Protein AF-A0A564ZNN2-F1 (afdb_monomer_lite)

Organism: NCBI:txid2211376

Foldseek 3Di:
DPPVVVVVVVVVVVVVVVVVVVCVVVPPDQDDDDDVHDDDPDDPQDDFPDKDAPCPPQRLWMWTQHNNGIDIGRRND

Secondary structure (DSSP, 8-state):
--HHHHHHHHHHHHHHHHHHHHHHHT--PPP-PPTT-PPP---TTSSEEEEEE-TTT-TT-EEEEETTEEEEESS--

Sequence (77 aa):
MRHRISCQAWCVTVGMALVSVLLWAGGQGVAHAGVNTWTSNGPWGGPVWTLAVDASTTPNTLYAGTSGGVFKSTNGG

pLDDT: mean 79.38, std 13.52, range [47.28, 95.25]

Radius of gyration: 21.99 Å; chains: 1; bounding box: 26×71×30 Å

Structure (mmCIF, N/CA/C/O backbone):
data_AF-A0A564ZNN2-F1
#
_entry.id   AF-A0A564ZNN2-F1
#
loop_
_atom_site.group_PDB
_atom_site.id
_atom_site.type_symbol
_atom_site.label_atom_id
_atom_site.label_alt_id
_atom_site.label_comp_id
_atom_site.label_asym_id
_atom_site.label_entity_id
_atom_site.label_seq_id
_atom_site.pdbx_PDB_ins_code
_atom_site.Cartn_x
_atom_site.Cartn_y
_atom_site.Cartn_z
_atom_site.occupancy
_atom_site.B_iso_or_equiv
_atom_site.auth_seq_id
_atom_site.auth_comp_id
_atom_site.auth_asym_id
_atom_site.auth_atom_id
_atom_site.pdbx_PDB_model_num
ATOM 1 N N . MET A 1 1 ? 3.533 58.730 0.903 1.00 50.38 1 MET A N 1
ATOM 2 C CA . MET A 1 1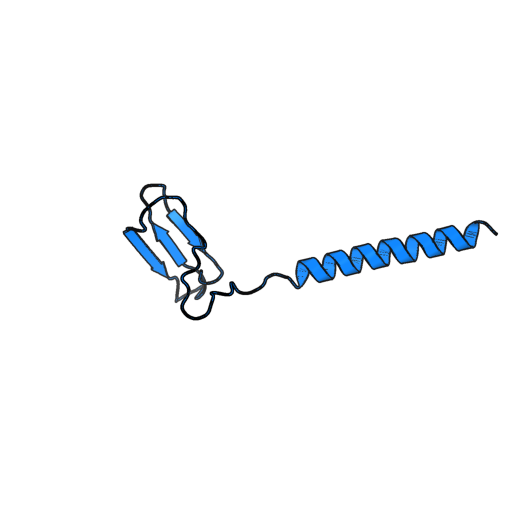 ? 2.750 57.754 0.100 1.00 50.38 1 MET A CA 1
ATOM 3 C C . MET A 1 1 ? 3.337 56.327 0.062 1.00 50.38 1 MET A C 1
ATOM 5 O O . MET A 1 1 ? 2.706 55.459 -0.519 1.00 50.38 1 MET A O 1
ATOM 9 N N . ARG A 1 2 ? 4.484 56.028 0.704 1.00 52.84 2 ARG A N 1
ATOM 10 C CA . ARG A 1 2 ? 5.131 54.692 0.663 1.00 52.84 2 ARG A CA 1
ATOM 11 C C . ARG A 1 2 ? 4.663 53.697 1.745 1.00 52.84 2 ARG A C 1
ATOM 13 O O . ARG A 1 2 ? 4.775 52.496 1.544 1.00 52.84 2 ARG A O 1
ATOM 20 N N . HIS A 1 3 ? 4.068 54.169 2.845 1.00 47.28 3 HIS A N 1
ATOM 21 C CA . HIS A 1 3 ? 3.624 53.299 3.950 1.00 47.28 3 HIS A CA 1
ATOM 22 C C . HIS A 1 3 ? 2.356 52.478 3.652 1.00 47.28 3 HIS A C 1
ATOM 24 O O . HIS A 1 3 ? 2.162 51.421 4.240 1.00 47.28 3 HIS A O 1
ATOM 30 N N . ARG A 1 4 ? 1.504 52.921 2.717 1.00 53.09 4 ARG A N 1
ATOM 31 C CA . ARG A 1 4 ? 0.238 52.230 2.403 1.00 53.09 4 ARG A CA 1
ATOM 32 C C . ARG A 1 4 ? 0.426 51.017 1.475 1.00 53.09 4 ARG A C 1
ATOM 34 O O . ARG A 1 4 ? -0.280 50.030 1.622 1.00 53.09 4 ARG A O 1
ATOM 41 N N . ILE A 1 5 ? 1.425 51.049 0.587 1.00 56.34 5 ILE A N 1
ATOM 42 C CA . ILE A 1 5 ? 1.707 49.979 -0.393 1.00 56.34 5 ILE A CA 1
ATOM 43 C C . ILE A 1 5 ? 2.328 48.747 0.286 1.00 56.34 5 ILE A C 1
ATOM 45 O O . ILE A 1 5 ? 2.004 47.617 -0.065 1.00 56.34 5 ILE A O 1
ATOM 49 N N . SER A 1 6 ? 3.162 48.953 1.311 1.00 60.06 6 SER A N 1
ATOM 50 C CA . SER A 1 6 ? 3.802 47.856 2.052 1.00 60.06 6 SER A CA 1
ATOM 51 C C . SER A 1 6 ? 2.819 47.062 2.919 1.00 60.06 6 SER A C 1
ATOM 53 O O . SER A 1 6 ? 2.990 45.859 3.076 1.00 60.06 6 SER A O 1
ATOM 55 N N . CYS A 1 7 ? 1.788 47.715 3.462 1.00 51.44 7 CYS A N 1
ATOM 56 C CA . CYS A 1 7 ? 0.753 47.058 4.265 1.00 51.44 7 CYS A CA 1
ATOM 57 C C . CYS A 1 7 ? -0.225 46.263 3.375 1.00 51.44 7 CYS A C 1
ATOM 59 O O . CYS A 1 7 ? -0.584 45.132 3.699 1.00 51.44 7 CYS A O 1
ATOM 61 N N . GLN A 1 8 ? -0.564 46.814 2.200 1.00 54.22 8 GLN A N 1
ATOM 62 C CA . GLN A 1 8 ? -1.358 46.142 1.163 1.00 54.22 8 GLN A CA 1
ATOM 63 C C . GLN A 1 8 ? -0.644 44.887 0.631 1.00 54.22 8 GLN A C 1
ATOM 65 O O . GLN A 1 8 ? -1.256 43.829 0.524 1.00 54.22 8 GLN A O 1
ATOM 70 N N . ALA A 1 9 ? 0.658 44.986 0.342 1.00 55.84 9 ALA A N 1
ATOM 71 C CA . ALA A 1 9 ? 1.456 43.867 -0.155 1.00 55.84 9 ALA A CA 1
ATOM 72 C C . ALA A 1 9 ? 1.588 42.734 0.876 1.00 55.84 9 ALA A C 1
ATOM 74 O O . ALA A 1 9 ? 1.482 41.570 0.505 1.00 55.84 9 ALA A O 1
ATOM 75 N N . TRP A 1 10 ? 1.746 43.066 2.164 1.00 54.66 10 TRP A N 1
ATOM 76 C CA . TRP A 1 10 ? 1.791 42.086 3.256 1.00 54.66 10 TRP A CA 1
ATOM 77 C C . TRP A 1 10 ? 0.449 41.379 3.491 1.00 54.66 10 TRP A C 1
ATOM 79 O O . TRP A 1 10 ? 0.422 40.169 3.693 1.00 54.66 10 TRP A O 1
ATOM 89 N N . CYS A 1 11 ? -0.675 42.100 3.422 1.00 60.19 11 CYS A N 1
ATOM 90 C CA . CYS A 1 11 ? -1.997 41.474 3.535 1.00 60.19 11 CYS A CA 1
ATOM 91 C C . CYS A 1 11 ? -2.271 40.502 2.378 1.00 60.19 11 CYS A C 1
ATOM 93 O O . CYS A 1 11 ? -2.838 39.432 2.587 1.00 60.19 11 CYS A O 1
ATOM 95 N N . VAL A 1 12 ? -1.840 40.852 1.164 1.00 67.88 12 VAL A N 1
ATOM 96 C CA . VAL A 1 12 ? -2.044 40.026 -0.033 1.00 67.88 12 VAL A CA 1
ATOM 97 C C . VAL A 1 12 ? -1.164 38.771 -0.012 1.00 67.88 12 VAL A C 1
ATOM 99 O O . VAL A 1 12 ? -1.645 37.694 -0.354 1.00 67.88 12 VAL A O 1
ATOM 102 N N . THR A 1 13 ? 0.094 38.858 0.431 1.00 71.25 13 THR A N 1
ATOM 103 C CA . THR A 1 13 ? 0.979 37.683 0.519 1.00 71.25 13 THR A CA 1
ATOM 104 C C . THR A 1 13 ? 0.572 36.722 1.632 1.00 71.25 13 THR A C 1
ATOM 106 O O . THR A 1 13 ? 0.556 35.515 1.402 1.00 71.25 13 THR A O 1
ATOM 109 N N . VAL A 1 14 ? 0.179 37.231 2.804 1.00 78.81 14 VAL A N 1
ATOM 110 C CA . VAL A 1 14 ? -0.354 36.397 3.896 1.00 78.81 14 VAL A CA 1
ATOM 111 C C . VAL A 1 14 ? -1.668 35.735 3.473 1.00 78.81 14 VAL A C 1
ATOM 113 O O . VAL A 1 14 ? -1.846 34.537 3.684 1.00 78.81 14 VAL A O 1
ATOM 116 N N . GLY A 1 15 ? -2.557 36.476 2.804 1.00 76.88 15 GLY A N 1
ATOM 117 C CA . GLY A 1 15 ? -3.795 35.929 2.249 1.00 76.88 15 GLY A CA 1
ATOM 118 C C . GLY A 1 15 ? -3.547 34.813 1.230 1.00 76.88 15 GLY A C 1
ATOM 119 O O . GLY A 1 15 ? -4.146 33.746 1.333 1.00 76.88 15 GLY A O 1
ATOM 120 N N . MET A 1 16 ? -2.615 35.006 0.291 1.00 80.69 16 MET A N 1
ATOM 121 C CA . MET A 1 16 ? -2.255 33.976 -0.693 1.00 80.69 16 MET A CA 1
ATOM 122 C C . MET A 1 16 ? -1.599 32.743 -0.059 1.00 80.69 16 MET A C 1
ATOM 124 O O . MET A 1 16 ? -1.883 31.619 -0.478 1.00 80.69 16 MET A O 1
ATOM 128 N N . ALA A 1 17 ? -0.766 32.925 0.969 1.00 83.19 17 ALA A N 1
ATOM 129 C CA . ALA A 1 17 ? -0.169 31.814 1.705 1.00 83.19 17 ALA A CA 1
ATOM 130 C C . ALA A 1 17 ? -1.240 30.967 2.414 1.00 83.19 17 ALA A C 1
ATOM 132 O O . ALA A 1 17 ? -1.216 29.742 2.315 1.00 83.19 17 ALA A O 1
ATOM 133 N N . LEU A 1 18 ? -2.229 31.602 3.052 1.00 83.12 18 LEU A N 1
ATOM 134 C CA . LEU A 1 18 ? -3.335 30.903 3.713 1.00 83.12 18 LEU A CA 1
ATOM 135 C C . LEU A 1 18 ? -4.231 30.155 2.722 1.00 83.12 18 LEU A C 1
ATOM 137 O O . LEU A 1 18 ? -4.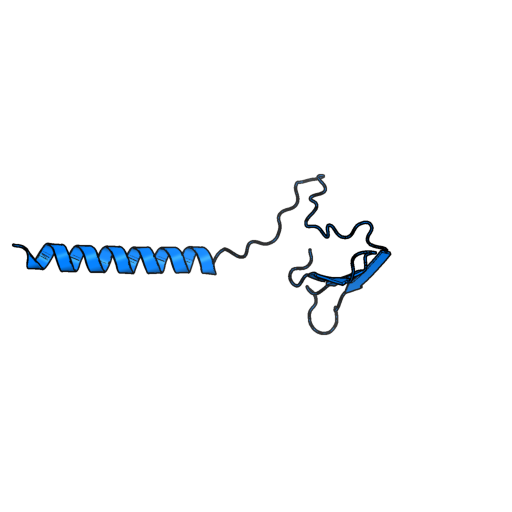590 29.008 2.974 1.00 83.12 18 LEU A O 1
ATOM 141 N N . VAL A 1 19 ? -4.546 30.763 1.575 1.00 85.12 19 VAL A N 1
ATOM 142 C CA . VAL A 1 19 ? -5.306 30.096 0.505 1.00 85.12 19 VAL A CA 1
ATOM 143 C C . VAL A 1 19 ? -4.546 28.877 -0.018 1.00 85.12 19 VAL A C 1
ATOM 145 O O . VAL A 1 19 ? -5.134 27.814 -0.178 1.00 85.12 19 VAL A O 1
ATOM 148 N N . SER A 1 20 ? -3.231 28.987 -0.205 1.00 79.75 20 SER A N 1
ATOM 149 C CA . SER A 1 20 ? -2.392 27.869 -0.658 1.00 79.75 20 SER A CA 1
ATOM 150 C C . SER A 1 20 ? -2.373 26.713 0.352 1.00 79.75 20 SER A C 1
ATOM 152 O O . SER A 1 20 ? -2.477 25.551 -0.035 1.00 79.75 20 SER A O 1
ATOM 154 N N . VAL A 1 21 ? -2.308 27.024 1.651 1.00 84.19 21 VAL A N 1
ATOM 155 C CA . VAL A 1 21 ? -2.378 26.027 2.734 1.00 84.19 21 VAL A CA 1
ATOM 156 C C . VAL A 1 21 ? -3.757 25.367 2.799 1.00 84.19 21 VAL A C 1
ATOM 158 O O . VAL A 1 21 ? -3.840 24.150 2.944 1.00 84.19 21 VAL A O 1
ATOM 161 N N . LEU A 1 22 ? -4.837 26.136 2.643 1.00 81.00 22 LEU A N 1
ATOM 162 C CA . LEU A 1 22 ? -6.206 25.612 2.618 1.00 81.00 22 LEU A CA 1
ATOM 163 C C . LEU A 1 22 ? -6.442 24.681 1.422 1.00 81.00 22 LEU A C 1
ATOM 165 O O . LEU A 1 22 ? -7.041 23.619 1.583 1.00 81.00 22 LEU A O 1
ATOM 169 N N . LEU A 1 23 ? -5.929 25.042 0.243 1.00 77.81 23 LEU A N 1
ATOM 170 C CA . LEU A 1 23 ? -6.014 24.209 -0.959 1.00 77.81 23 LEU A CA 1
ATOM 171 C C . LEU A 1 23 ? -5.234 22.895 -0.805 1.00 77.81 23 LEU A C 1
ATOM 173 O O . LEU A 1 23 ? -5.703 21.852 -1.250 1.00 77.81 23 LEU A O 1
ATOM 177 N N . TRP A 1 24 ? -4.076 22.922 -0.142 1.00 75.12 24 TRP A N 1
ATOM 178 C CA . TRP A 1 24 ? -3.294 21.713 0.125 1.00 75.12 24 TRP A CA 1
ATOM 179 C C . TRP A 1 24 ? -3.945 20.814 1.191 1.00 75.12 24 TRP A C 1
ATOM 181 O O . TRP A 1 24 ? -4.042 19.600 1.006 1.00 75.12 24 TRP A O 1
ATOM 191 N N . ALA A 1 25 ? -4.456 21.403 2.278 1.00 74.62 25 ALA A N 1
ATOM 192 C CA . ALA A 1 25 ? -5.111 20.671 3.364 1.00 74.62 25 ALA A CA 1
ATOM 193 C C . ALA A 1 25 ? -6.461 20.051 2.952 1.00 74.62 25 ALA A C 1
ATOM 195 O O . ALA A 1 25 ? -6.833 19.002 3.471 1.00 74.62 25 ALA A O 1
ATOM 196 N N . GLY A 1 26 ? -7.182 20.661 2.006 1.00 71.38 26 GLY A N 1
ATOM 197 C CA . GLY A 1 26 ? -8.446 20.131 1.479 1.00 71.38 26 GLY A CA 1
ATOM 198 C C . GLY A 1 26 ? -8.301 19.077 0.373 1.00 71.38 26 GLY A C 1
ATOM 199 O O . GLY A 1 26 ? -9.303 18.515 -0.059 1.00 71.38 26 GLY A O 1
ATOM 200 N N . GLY A 1 27 ? -7.080 18.816 -0.110 1.00 61.50 27 GLY A N 1
ATOM 201 C CA . GLY A 1 27 ? -6.825 18.105 -1.368 1.00 61.50 27 GLY A CA 1
ATOM 202 C C . GLY A 1 27 ? -6.506 16.610 -1.274 1.00 61.50 27 GLY A C 1
ATOM 203 O O . GLY A 1 27 ? -6.000 16.054 -2.246 1.00 61.50 27 GLY A O 1
ATOM 204 N N . GLN A 1 28 ? -6.757 15.936 -0.149 1.00 61.62 28 GLN A N 1
ATOM 205 C CA . GLN A 1 28 ? -6.552 14.481 -0.062 1.00 61.62 28 GLN A CA 1
ATOM 206 C C . GLN A 1 28 ? -7.741 13.755 -0.718 1.00 61.62 28 GLN A C 1
ATOM 208 O O . GLN A 1 28 ? -8.644 13.257 -0.049 1.00 61.62 28 GLN A O 1
ATOM 213 N N . GLY A 1 29 ? -7.784 13.788 -2.052 1.00 61.47 29 GLY A N 1
ATOM 214 C CA . GLY A 1 29 ? -8.840 13.184 -2.859 1.00 61.47 29 GLY A CA 1
ATOM 215 C C . GLY A 1 29 ? -8.801 11.659 -2.808 1.00 61.47 29 GLY A C 1
ATOM 216 O O . GLY A 1 29 ? -7.742 11.043 -2.920 1.00 61.47 29 GLY A O 1
ATOM 217 N N . VAL A 1 30 ? -9.976 11.052 -2.659 1.00 67.06 30 VAL A N 1
ATOM 218 C CA . VAL A 1 30 ? -10.183 9.610 -2.840 1.00 67.06 30 VAL A CA 1
ATOM 219 C C . VAL A 1 30 ? -9.701 9.227 -4.244 1.00 67.06 30 VAL A C 1
ATOM 221 O O . VAL A 1 30 ? -10.018 9.935 -5.203 1.00 67.06 30 VAL A O 1
ATOM 224 N N . ALA A 1 31 ? -8.942 8.137 -4.383 1.00 65.12 31 ALA A N 1
ATOM 225 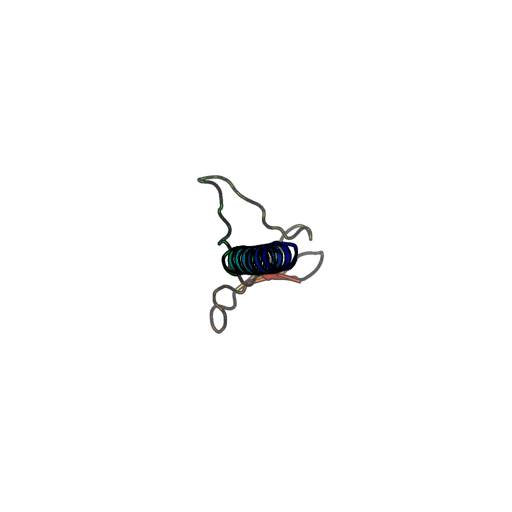C CA . ALA A 1 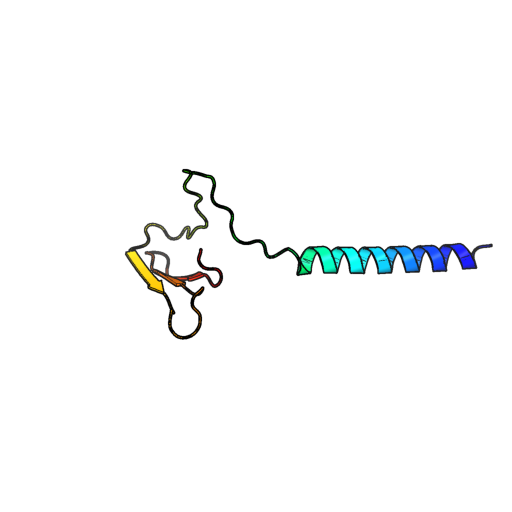31 ? -8.489 7.681 -5.694 1.00 65.12 31 ALA A CA 1
ATOM 226 C C . ALA A 1 31 ? -9.707 7.441 -6.609 1.00 65.12 31 ALA A C 1
ATOM 228 O O . ALA A 1 31 ? -10.629 6.706 -6.258 1.00 65.12 31 ALA A O 1
ATOM 229 N N . HIS A 1 32 ? -9.749 8.103 -7.769 1.00 72.12 32 HIS A N 1
ATOM 230 C CA . HIS A 1 32 ? -10.785 7.887 -8.780 1.00 72.12 32 HIS A CA 1
ATOM 231 C C . HIS A 1 32 ? -10.295 6.856 -9.796 1.00 72.12 32 HIS A C 1
ATOM 233 O O . HIS A 1 32 ? -9.356 7.110 -10.551 1.00 72.12 32 HIS A O 1
ATOM 239 N N . ALA A 1 33 ? -10.948 5.696 -9.832 1.00 72.88 33 ALA A N 1
ATOM 240 C CA . ALA A 1 33 ? -10.808 4.756 -10.936 1.00 72.88 33 ALA A CA 1
ATOM 241 C C . ALA A 1 33 ? -11.718 5.180 -12.103 1.00 72.88 33 ALA A C 1
ATOM 243 O O . ALA A 1 33 ? -12.807 5.720 -11.893 1.00 72.88 33 ALA A O 1
ATOM 244 N N . GLY A 1 34 ? -11.277 4.948 -13.342 1.00 78.38 34 GLY A N 1
ATOM 245 C CA . GLY A 1 34 ? -12.118 5.169 -14.520 1.00 78.38 34 GLY A CA 1
ATOM 246 C C . GLY A 1 34 ? -13.255 4.144 -14.589 1.00 78.38 34 GLY A C 1
ATOM 247 O O . GLY A 1 34 ? -13.093 2.997 -14.173 1.00 78.38 34 GLY A O 1
ATOM 248 N N . VAL A 1 35 ? -14.409 4.528 -15.144 1.00 84.06 35 VAL A N 1
ATOM 249 C CA . VAL A 1 35 ? -15.521 3.588 -15.365 1.00 84.06 35 VAL A CA 1
ATOM 250 C C . VAL A 1 35 ? -15.053 2.478 -16.308 1.00 84.06 35 VAL A C 1
ATOM 252 O O . VAL A 1 35 ? -14.643 2.762 -17.430 1.00 84.06 35 VAL A O 1
ATOM 255 N N . ASN A 1 36 ? -15.119 1.223 -15.853 1.00 84.12 36 ASN A N 1
ATOM 256 C CA . ASN A 1 36 ? -14.636 0.034 -16.571 1.00 84.12 36 ASN A CA 1
ATOM 257 C C . ASN A 1 36 ? -13.136 0.050 -16.937 1.00 84.12 36 ASN A C 1
ATOM 259 O O . ASN A 1 36 ? -12.723 -0.697 -17.823 1.00 84.12 36 ASN A O 1
ATOM 263 N N . THR A 1 37 ? -12.312 0.852 -16.251 1.00 85.94 37 THR A N 1
ATOM 264 C CA . THR A 1 37 ? -10.864 0.931 -16.505 1.00 85.94 37 THR A CA 1
ATOM 265 C C . THR A 1 37 ? -10.076 0.620 -15.240 1.00 85.94 37 THR A C 1
ATOM 267 O O . THR A 1 37 ? -10.246 1.273 -14.213 1.00 85.94 37 THR A O 1
ATOM 270 N N . TRP A 1 38 ? -9.166 -0.351 -15.326 1.00 80.94 38 TRP A N 1
ATOM 271 C CA . TRP A 1 38 ? -8.223 -0.648 -14.251 1.00 80.94 38 TRP A CA 1
ATOM 272 C C . TRP A 1 38 ? -7.158 0.448 -14.156 1.00 80.94 38 TRP A C 1
ATOM 274 O O . TRP A 1 38 ? -6.366 0.627 -15.082 1.00 80.94 38 TRP A O 1
ATOM 284 N N . THR A 1 39 ? -7.115 1.154 -13.027 1.00 78.75 39 THR A N 1
ATOM 285 C CA . THR A 1 39 ? -6.033 2.092 -12.699 1.00 78.75 39 THR A CA 1
ATOM 286 C C . THR A 1 39 ? -5.062 1.411 -11.741 1.00 78.75 39 THR A C 1
ATOM 288 O O . THR A 1 39 ? -5.464 0.943 -10.678 1.00 78.75 39 THR A O 1
ATOM 291 N N . SER A 1 40 ? -3.782 1.341 -12.111 1.00 79.44 40 SER A N 1
ATOM 292 C CA . SER A 1 40 ? -2.739 0.813 -11.227 1.00 79.44 40 SER A CA 1
ATOM 293 C C . SER A 1 40 ? -2.210 1.920 -10.313 1.00 79.44 40 SER A C 1
ATOM 295 O O . SER A 1 40 ? -1.616 2.879 -10.802 1.00 79.44 40 SER A O 1
ATOM 297 N N . ASN A 1 41 ? -2.379 1.764 -8.996 1.00 79.06 41 ASN A N 1
ATOM 298 C CA . ASN A 1 41 ? -1.806 2.648 -7.968 1.00 79.06 41 ASN A CA 1
ATOM 299 C C . ASN A 1 41 ? -0.490 2.086 -7.375 1.00 79.06 41 ASN A C 1
ATOM 301 O O . ASN A 1 41 ? -0.018 2.540 -6.333 1.00 79.06 41 ASN A O 1
ATOM 305 N N . GLY A 1 42 ? 0.120 1.097 -8.042 1.00 76.12 42 GLY A N 1
ATOM 306 C CA . GLY A 1 42 ? 1.237 0.300 -7.517 1.00 76.12 42 GLY A CA 1
ATOM 307 C C . GLY A 1 42 ? 0.765 -0.966 -6.777 1.00 76.12 42 GLY A C 1
ATOM 308 O O . GLY A 1 42 ? -0.434 -1.245 -6.767 1.00 76.12 42 GLY A O 1
ATOM 309 N N . PRO A 1 43 ? 1.668 -1.757 -6.156 1.00 75.19 43 PRO A N 1
ATOM 310 C CA . PRO A 1 43 ? 3.110 -1.542 -5.997 1.00 75.19 43 PRO A CA 1
ATOM 311 C C . PRO A 1 43 ? 3.959 -2.004 -7.195 1.00 75.19 43 PRO A C 1
ATOM 313 O O . PRO A 1 43 ? 3.656 -2.989 -7.859 1.00 75.19 43 PRO A O 1
ATOM 316 N N . TRP A 1 44 ? 5.099 -1.342 -7.420 1.00 81.25 44 TRP A N 1
ATOM 317 C CA . TRP A 1 44 ? 6.073 -1.701 -8.470 1.00 81.25 44 TRP A CA 1
ATOM 318 C C . TRP A 1 44 ? 6.919 -2.948 -8.140 1.00 81.25 44 TRP A C 1
ATOM 320 O O . TRP A 1 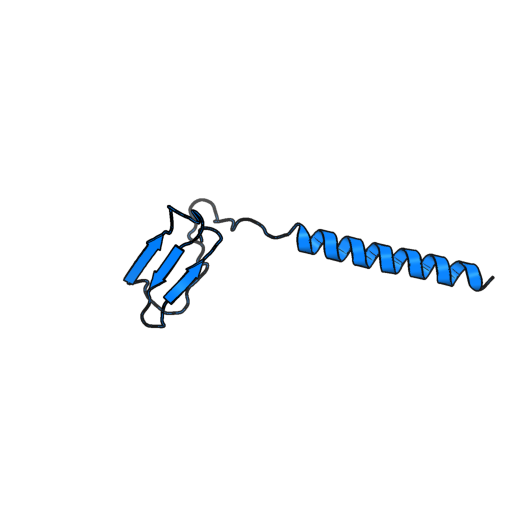44 ? 7.786 -3.328 -8.921 1.00 81.25 44 TRP A O 1
ATOM 330 N N . GLY A 1 45 ? 6.683 -3.588 -6.988 1.00 78.94 45 GLY A N 1
ATOM 331 C CA . GLY A 1 45 ? 7.447 -4.736 -6.474 1.00 78.94 45 GLY A CA 1
ATOM 332 C C . GLY A 1 45 ? 7.209 -6.068 -7.199 1.00 78.94 45 GLY A C 1
ATOM 333 O O . GLY A 1 45 ? 7.730 -7.095 -6.758 1.00 78.94 45 GLY A O 1
ATOM 334 N N . GLY A 1 46 ? 6.434 -6.054 -8.288 1.00 85.75 46 GLY A N 1
ATOM 335 C CA . GLY A 1 46 ? 6.044 -7.233 -9.056 1.00 85.75 46 GLY A CA 1
ATOM 336 C C . GLY A 1 46 ? 4.676 -7.788 -8.640 1.00 85.75 46 GLY A C 1
ATOM 337 O O . GLY A 1 46 ? 3.879 -7.068 -8.035 1.00 85.75 46 GLY A O 1
ATOM 338 N N . PRO A 1 47 ? 4.378 -9.055 -8.978 1.00 89.00 47 PRO A N 1
ATOM 339 C CA . PRO A 1 47 ? 3.113 -9.691 -8.629 1.00 89.00 47 PRO A CA 1
ATOM 340 C C . PRO A 1 47 ? 2.828 -9.624 -7.124 1.00 89.00 47 PRO A C 1
ATOM 342 O O . PRO A 1 47 ? 3.715 -9.852 -6.295 1.00 89.00 47 PRO A O 1
ATOM 345 N N . VAL A 1 48 ? 1.574 -9.331 -6.780 1.00 92.06 48 VAL A N 1
ATOM 346 C CA . VAL A 1 48 ? 1.081 -9.411 -5.403 1.00 92.06 48 VAL A CA 1
ATOM 347 C C . VAL A 1 48 ? 0.696 -10.860 -5.127 1.00 92.06 48 VAL A C 1
ATOM 349 O O . VAL A 1 48 ? -0.210 -11.397 -5.760 1.00 92.06 48 VAL A O 1
ATOM 352 N N . TRP A 1 49 ? 1.392 -11.490 -4.184 1.00 94.69 49 TRP A N 1
ATOM 353 C CA . TRP A 1 49 ? 1.176 -12.894 -3.815 1.00 94.69 49 TRP A CA 1
ATOM 354 C C . TRP A 1 49 ? 0.250 -13.052 -2.613 1.00 94.69 49 TRP A C 1
ATOM 356 O O . TRP A 1 49 ? -0.366 -14.098 -2.437 1.00 94.69 49 TRP A O 1
ATOM 366 N N . THR A 1 50 ? 0.166 -12.025 -1.768 1.00 95.25 50 THR A N 1
ATOM 367 C CA . THR A 1 50 ? -0.671 -12.033 -0.568 1.00 95.25 50 THR A CA 1
ATOM 368 C C . THR A 1 50 ? -1.225 -10.643 -0.279 1.00 95.25 50 THR A C 1
ATOM 370 O O . THR A 1 50 ? -0.555 -9.637 -0.530 1.00 95.25 50 THR A O 1
ATOM 373 N N . LEU A 1 51 ? -2.449 -10.595 0.245 1.00 93.81 51 LEU A N 1
ATOM 374 C CA . LEU A 1 51 ? -3.165 -9.379 0.616 1.00 93.81 51 LEU A CA 1
ATOM 375 C C . LEU A 1 51 ? -3.830 -9.586 1.981 1.00 93.81 51 LEU A C 1
ATOM 377 O O . LEU A 1 51 ? -4.535 -10.574 2.181 1.00 93.81 51 LEU A O 1
ATOM 381 N N . ALA A 1 52 ? -3.635 -8.642 2.899 1.00 94.94 52 ALA A N 1
ATOM 382 C CA . ALA A 1 52 ? -4.294 -8.620 4.203 1.00 94.94 52 ALA A CA 1
ATOM 383 C C . ALA A 1 52 ? -4.960 -7.261 4.447 1.00 94.94 52 ALA A C 1
ATOM 385 O O . ALA A 1 52 ? -4.382 -6.226 4.122 1.00 94.94 52 ALA A O 1
ATOM 386 N N . VAL A 1 53 ? -6.155 -7.263 5.041 1.00 94.38 53 VAL A N 1
ATOM 387 C CA . VAL A 1 53 ? -6.926 -6.055 5.381 1.00 94.38 53 VAL A CA 1
ATOM 388 C C . VAL A 1 53 ? -7.123 -6.002 6.894 1.00 94.38 53 VAL A C 1
ATOM 390 O O . VAL A 1 53 ? -7.591 -6.976 7.485 1.00 94.38 53 VAL A O 1
ATOM 393 N N . ASP A 1 54 ? -6.793 -4.874 7.526 1.00 92.81 54 ASP A N 1
ATOM 394 C CA . ASP A 1 54 ? -7.090 -4.636 8.946 1.00 92.81 54 ASP A CA 1
ATOM 395 C C . ASP A 1 54 ? -8.514 -4.094 9.099 1.00 92.81 54 ASP A C 1
ATOM 397 O O . ASP A 1 54 ? -8.746 -2.912 9.329 1.00 92.81 54 ASP A O 1
ATOM 401 N N . ALA A 1 55 ? -9.500 -4.977 8.980 1.00 88.62 55 ALA A N 1
ATOM 402 C CA . ALA A 1 55 ? -10.895 -4.586 9.155 1.00 88.62 55 ALA A CA 1
ATOM 403 C C . ALA A 1 55 ? -11.257 -4.257 10.618 1.00 88.62 55 ALA A C 1
ATOM 405 O O . ALA A 1 55 ? -12.286 -3.629 10.857 1.00 88.62 55 ALA A O 1
ATOM 406 N N . SER A 1 56 ? -10.448 -4.685 11.598 1.00 91.12 56 SER A N 1
ATOM 407 C CA . SER A 1 56 ? -10.783 -4.554 13.021 1.00 91.12 56 SER A CA 1
ATOM 408 C C . SER A 1 56 ? -10.454 -3.184 13.602 1.00 91.12 56 SER A C 1
ATOM 410 O O . SER A 1 56 ? -11.215 -2.680 14.422 1.00 91.12 56 SER A O 1
ATOM 412 N N . THR A 1 57 ? -9.330 -2.590 13.196 1.00 91.06 57 THR A N 1
ATOM 413 C CA . THR A 1 57 ? -8.822 -1.350 13.806 1.00 91.06 57 THR A CA 1
ATOM 414 C C . THR A 1 57 ? -8.813 -0.203 12.813 1.00 91.06 57 THR A C 1
ATOM 416 O O . THR A 1 57 ? -9.127 0.930 13.171 1.00 91.06 57 THR A O 1
ATOM 419 N N . THR A 1 58 ? -8.457 -0.480 11.558 1.00 90.31 58 THR A N 1
ATOM 420 C CA . THR A 1 58 ? -8.344 0.541 10.517 1.00 90.31 58 THR A CA 1
ATOM 421 C C . THR A 1 58 ? -8.855 0.015 9.173 1.00 90.31 58 THR A C 1
ATOM 423 O O . THR A 1 58 ? -8.051 -0.411 8.350 1.00 90.31 58 THR A O 1
ATOM 426 N N . PRO A 1 59 ? -10.174 0.086 8.898 1.00 87.62 59 PRO A N 1
ATOM 427 C CA . PRO A 1 59 ? -10.804 -0.585 7.750 1.00 87.62 59 PRO A CA 1
ATOM 428 C C . PRO A 1 59 ? -10.243 -0.216 6.368 1.00 87.62 59 PRO A C 1
ATOM 430 O O . PRO A 1 59 ? -10.407 -0.967 5.411 1.00 87.62 59 PRO A O 1
ATOM 433 N N . ASN A 1 60 ? -9.573 0.932 6.258 1.00 91.31 60 ASN A N 1
ATOM 434 C CA . ASN A 1 60 ? -8.929 1.415 5.035 1.00 91.31 60 ASN A CA 1
ATOM 435 C C . ASN A 1 60 ? -7.452 1.001 4.925 1.00 91.31 60 ASN A C 1
ATOM 437 O O . ASN A 1 60 ? -6.782 1.359 3.955 1.00 91.31 60 ASN A O 1
ATOM 441 N N . THR A 1 61 ? -6.925 0.279 5.913 1.00 93.56 61 THR A N 1
ATOM 442 C CA . THR A 1 61 ? -5.551 -0.207 5.910 1.00 93.56 61 THR A CA 1
ATOM 443 C C . THR A 1 61 ? -5.476 -1.598 5.305 1.00 93.56 61 THR A C 1
ATOM 445 O O . THR A 1 61 ? -6.109 -2.544 5.779 1.00 93.56 61 THR A O 1
ATOM 448 N N . LEU A 1 62 ? -4.621 -1.735 4.297 1.00 92.75 62 LEU A N 1
ATOM 449 C CA . LEU A 1 62 ? -4.301 -3.008 3.667 1.00 92.75 62 LEU A CA 1
ATOM 450 C C . LEU A 1 62 ? -2.795 -3.161 3.462 1.00 92.75 62 LEU A C 1
ATOM 452 O O . LEU A 1 62 ? -2.061 -2.179 3.332 1.00 92.75 62 LEU A O 1
ATOM 456 N N . TYR A 1 63 ? -2.347 -4.410 3.427 1.00 94.25 63 TYR A N 1
ATOM 457 C CA . TYR A 1 63 ? -0.955 -4.796 3.246 1.00 94.25 63 TYR A CA 1
ATOM 458 C C . TYR A 1 63 ? -0.840 -5.752 2.064 1.00 94.25 63 TYR A C 1
ATOM 460 O O . TYR A 1 63 ? -1.519 -6.778 2.033 1.00 94.25 63 TYR A O 1
ATOM 468 N N . ALA A 1 64 ? 0.032 -5.430 1.112 1.00 94.38 64 ALA A N 1
ATOM 469 C CA . ALA A 1 64 ? 0.298 -6.233 -0.074 1.00 94.38 64 ALA A CA 1
ATOM 470 C C . ALA A 1 64 ? 1.717 -6.810 -0.011 1.00 94.38 64 ALA A C 1
ATOM 472 O O . ALA A 1 64 ? 2.697 -6.065 0.040 1.00 94.38 64 ALA A O 1
ATOM 473 N N . GLY A 1 65 ? 1.832 -8.137 -0.016 1.00 95.06 65 GLY A N 1
ATOM 474 C CA . GLY A 1 65 ? 3.111 -8.837 -0.071 1.00 95.06 65 GLY A CA 1
ATOM 475 C C . GLY A 1 65 ? 3.510 -9.152 -1.509 1.00 95.06 65 GLY A C 1
ATOM 476 O O . GLY A 1 65 ? 2.763 -9.791 -2.252 1.00 95.06 65 GLY A O 1
ATOM 477 N N . THR A 1 66 ? 4.707 -8.717 -1.886 1.00 94.06 66 THR A N 1
ATOM 478 C CA . THR A 1 66 ? 5.316 -8.924 -3.207 1.00 94.06 66 THR A CA 1
ATOM 479 C C . THR A 1 66 ? 6.692 -9.574 -3.054 1.00 94.06 66 THR A C 1
ATOM 481 O O . THR A 1 66 ? 7.227 -9.656 -1.947 1.00 94.06 66 THR A O 1
ATOM 484 N N . SER A 1 67 ? 7.320 -9.973 -4.163 1.00 92.75 67 SER A N 1
ATOM 485 C CA . SER A 1 67 ? 8.736 -10.379 -4.158 1.00 92.75 67 SER A CA 1
ATOM 486 C C . SER A 1 67 ? 9.689 -9.263 -3.713 1.00 92.75 67 SER A C 1
ATOM 488 O O . SER A 1 67 ? 10.756 -9.554 -3.185 1.00 92.75 67 SER A O 1
ATOM 490 N N . GLY A 1 68 ? 9.315 -7.995 -3.915 1.00 91.19 68 GLY A N 1
ATOM 491 C CA . GLY A 1 68 ? 10.111 -6.830 -3.517 1.00 91.19 68 GLY A CA 1
ATOM 492 C C . GLY A 1 68 ? 9.890 -6.367 -2.074 1.00 91.19 68 GLY A C 1
ATOM 493 O O . GLY A 1 68 ? 10.492 -5.377 -1.667 1.00 91.19 68 GLY A O 1
ATOM 494 N N . GLY A 1 69 ? 9.028 -7.044 -1.308 1.00 92.75 69 GLY A N 1
ATOM 495 C CA . GLY A 1 69 ? 8.695 -6.688 0.072 1.00 92.75 69 GLY A CA 1
ATOM 496 C C . GLY A 1 69 ? 7.202 -6.454 0.305 1.00 92.75 69 GLY A C 1
ATOM 497 O O . GLY A 1 69 ? 6.357 -6.789 -0.532 1.00 92.75 69 GLY A O 1
ATOM 498 N N . VAL A 1 70 ? 6.885 -5.886 1.471 1.00 93.94 70 VAL A N 1
ATOM 499 C CA . VAL A 1 70 ? 5.514 -5.607 1.921 1.00 93.94 70 VAL A CA 1
ATOM 500 C C . VAL A 1 70 ? 5.207 -4.121 1.770 1.00 93.94 70 VAL A C 1
A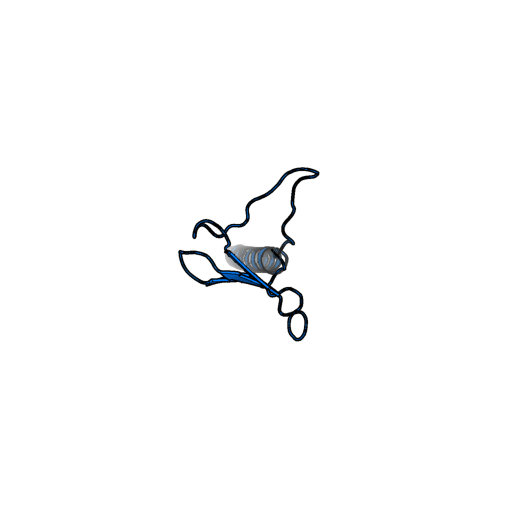TOM 502 O O . VAL A 1 70 ? 5.921 -3.273 2.301 1.00 93.94 70 VAL A O 1
ATOM 505 N N . PHE A 1 71 ? 4.115 -3.815 1.078 1.00 92.56 71 PHE A N 1
ATOM 506 C CA . PHE A 1 71 ? 3.597 -2.465 0.883 1.00 92.56 71 PHE A CA 1
ATOM 507 C C . PHE A 1 71 ? 2.346 -2.255 1.732 1.00 92.56 71 PHE A C 1
ATOM 509 O O . PHE A 1 71 ? 1.582 -3.193 1.950 1.00 92.56 71 PHE A O 1
ATOM 516 N N . LYS A 1 72 ? 2.124 -1.023 2.194 1.00 92.25 72 LYS A N 1
ATOM 517 C CA . LYS A 1 72 ? 0.967 -0.636 3.008 1.00 92.25 72 LYS A CA 1
ATOM 518 C C . LYS A 1 72 ? 0.186 0.471 2.307 1.00 92.25 72 LYS A C 1
ATOM 520 O O . LYS A 1 72 ? 0.781 1.461 1.893 1.00 92.25 72 LYS A O 1
ATOM 525 N N . SER A 1 73 ? -1.132 0.332 2.252 1.00 90.19 73 SER A N 1
ATOM 526 C CA . SER A 1 73 ? -2.059 1.427 1.960 1.00 90.19 73 SER A CA 1
ATOM 527 C C . SER A 1 73 ? -2.883 1.735 3.209 1.00 90.19 73 SER A C 1
ATOM 529 O O . SER A 1 73 ? -3.147 0.844 4.013 1.00 90.19 73 SER A O 1
ATOM 531 N N . THR A 1 74 ? -3.244 3.005 3.390 1.00 92.25 74 THR A N 1
ATOM 532 C CA . THR A 1 74 ? -4.099 3.506 4.483 1.00 92.25 74 THR A CA 1
ATOM 533 C C . THR A 1 74 ? -5.370 4.179 3.968 1.00 92.25 74 THR A C 1
ATOM 535 O O . THR A 1 74 ? -6.084 4.817 4.736 1.00 92.25 74 THR A O 1
ATOM 538 N N . ASN A 1 75 ? -5.628 4.095 2.664 1.00 87.38 75 ASN A N 1
ATOM 539 C CA . ASN A 1 75 ? -6.750 4.752 1.997 1.00 87.38 75 ASN A CA 1
ATOM 540 C C . ASN A 1 75 ? -7.659 3.771 1.237 1.00 87.38 75 ASN A C 1
ATOM 542 O O . ASN A 1 75 ? -8.615 4.213 0.611 1.00 87.38 75 ASN A O 1
ATOM 546 N N . GLY A 1 76 ? -7.413 2.461 1.335 1.00 83.19 76 GLY A N 1
ATOM 547 C CA . GLY A 1 76 ? -8.205 1.426 0.665 1.00 83.19 76 GLY A CA 1
ATOM 548 C C . GLY A 1 76 ? -7.761 1.080 -0.761 1.00 83.19 76 GLY A C 1
ATOM 549 O O . GLY A 1 76 ? -8.417 0.248 -1.384 1.00 83.19 76 GLY A O 1
ATOM 550 N N . GLY A 1 77 ? -6.648 1.652 -1.241 1.00 76.12 77 GLY A N 1
ATOM 551 C CA . GLY A 1 77 ? -6.111 1.436 -2.594 1.00 76.12 77 GLY A CA 1
ATOM 552 C C . GLY A 1 77 ? -6.222 2.661 -3.488 1.00 76.12 77 GLY A C 1
ATOM 553 O O . GLY A 1 77 ? -7.331 3.216 -3.609 1.00 76.12 77 GLY A O 1
#

InterPro domains:
  IPR015943 WD40/YVTN repeat-like-containing domain superfamily [G3DSA:2.130.10.10] (2-77)